Protein AF-A0A232LM21-F1 (afdb_monomer)

Structure (mmCIF, N/CA/C/O backbone):
data_AF-A0A232LM21-F1
#
_entry.id   AF-A0A232LM21-F1
#
loop_
_atom_site.group_PDB
_atom_site.id
_atom_site.type_symbol
_atom_site.label_atom_id
_atom_site.label_alt_id
_atom_site.label_comp_id
_atom_site.label_asym_id
_atom_site.label_entity_id
_atom_site.label_seq_id
_atom_site.pdbx_PDB_ins_code
_atom_site.Cartn_x
_atom_site.Cartn_y
_atom_site.Cartn_z
_atom_site.occupancy
_atom_site.B_iso_or_equiv
_atom_site.auth_seq_id
_atom_site.auth_comp_id
_atom_site.auth_asym_id
_atom_site.auth_atom_id
_atom_site.pdbx_PDB_model_num
ATOM 1 N N . MET A 1 1 ? -25.404 -9.068 40.849 1.00 64.19 1 MET A N 1
ATOM 2 C CA . MET A 1 1 ? -24.796 -8.156 39.849 1.00 64.19 1 MET A CA 1
ATOM 3 C C . MET A 1 1 ? -25.819 -7.110 39.432 1.00 64.19 1 MET A C 1
ATOM 5 O O . MET A 1 1 ? -26.893 -7.493 38.975 1.00 64.19 1 MET A O 1
ATOM 9 N N . SER A 1 2 ? -25.500 -5.824 39.612 1.00 87.88 2 SER A N 1
ATOM 10 C CA . SER A 1 2 ? -26.340 -4.694 39.181 1.00 87.88 2 SER A CA 1
ATOM 11 C C . SER A 1 2 ? -26.576 -4.716 37.663 1.00 87.88 2 SER A C 1
ATOM 13 O O . SER A 1 2 ? -25.713 -5.165 36.905 1.00 87.88 2 SER A O 1
ATOM 15 N N . ARG A 1 3 ? -27.742 -4.225 37.209 1.00 90.44 3 ARG A N 1
ATOM 16 C CA . ARG A 1 3 ? -28.087 -4.102 35.776 1.00 90.44 3 ARG A CA 1
ATOM 17 C C . ARG A 1 3 ? -27.060 -3.244 35.032 1.00 90.44 3 ARG A C 1
ATOM 19 O O . ARG A 1 3 ? -26.681 -3.606 33.925 1.00 90.44 3 ARG A O 1
ATOM 26 N N . ALA A 1 4 ? -26.556 -2.190 35.675 1.00 91.69 4 ALA A N 1
ATOM 27 C CA . ALA A 1 4 ? -25.526 -1.319 35.1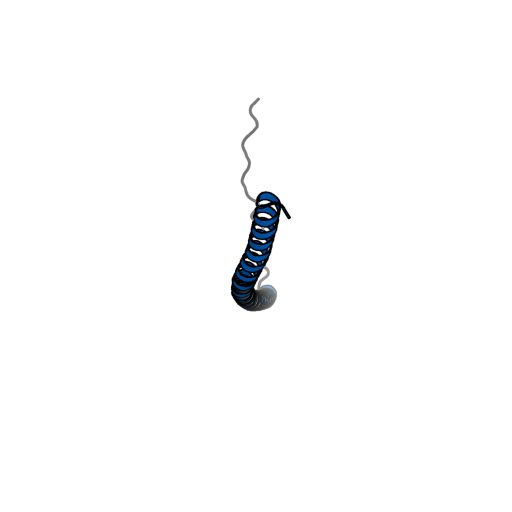13 1.00 91.69 4 ALA A CA 1
ATOM 28 C C . ALA A 1 4 ? -24.238 -2.093 34.791 1.00 91.69 4 ALA A C 1
ATOM 30 O O . ALA A 1 4 ? -23.746 -2.035 33.670 1.00 91.69 4 ALA A O 1
ATOM 31 N N . SER A 1 5 ? -23.751 -2.912 35.729 1.00 93.19 5 SER A N 1
ATOM 32 C CA . SER A 1 5 ? -22.527 -3.700 35.537 1.00 93.19 5 SER A CA 1
ATOM 33 C C . SER A 1 5 ? -22.651 -4.721 34.400 1.00 93.19 5 SER A C 1
ATOM 35 O O . SER A 1 5 ? -21.693 -4.938 33.666 1.00 93.19 5 SER A O 1
ATOM 37 N N . LYS A 1 6 ? -23.833 -5.328 34.217 1.00 93.50 6 LYS A N 1
ATOM 38 C CA . LYS A 1 6 ? -24.083 -6.257 33.100 1.00 93.50 6 LYS A CA 1
ATOM 39 C C . LYS A 1 6 ? -24.063 -5.542 31.751 1.00 93.50 6 LYS A C 1
ATOM 41 O O . LYS A 1 6 ? -23.475 -6.062 30.809 1.00 93.50 6 LYS A O 1
ATOM 46 N N . VAL A 1 7 ? -24.667 -4.353 31.678 1.00 96.81 7 VAL A N 1
ATOM 47 C CA . VAL A 1 7 ? -24.665 -3.524 30.464 1.00 96.81 7 VAL A CA 1
ATOM 48 C C . VAL A 1 7 ? -23.237 -3.148 30.089 1.00 96.81 7 VAL A C 1
ATOM 50 O O . VAL A 1 7 ? -22.830 -3.417 28.963 1.00 96.81 7 VAL A O 1
ATOM 53 N N . THR A 1 8 ? -22.451 -2.625 31.033 1.00 95.81 8 THR A N 1
ATOM 54 C CA . THR A 1 8 ? -21.047 -2.269 30.785 1.00 95.81 8 THR A CA 1
ATOM 55 C C . THR A 1 8 ? -20.240 -3.469 30.302 1.00 95.81 8 THR A C 1
ATOM 57 O O . THR A 1 8 ? -19.548 -3.364 29.296 1.00 95.81 8 THR A O 1
ATOM 60 N N . LEU A 1 9 ? -20.375 -4.627 30.957 1.00 95.94 9 LEU A N 1
ATOM 61 C CA . LEU A 1 9 ? -19.653 -5.836 30.559 1.00 95.94 9 LEU A CA 1
ATOM 62 C C . LEU A 1 9 ? -20.016 -6.275 29.132 1.00 95.94 9 LEU A C 1
ATOM 64 O O . LEU A 1 9 ? -19.127 -6.566 28.336 1.00 95.94 9 LEU A O 1
ATOM 68 N N . SER A 1 10 ? -21.310 -6.283 28.794 1.00 97.56 10 SER A N 1
ATOM 69 C CA . SER A 1 10 ? -21.765 -6.640 27.446 1.00 97.56 10 SER A CA 1
ATOM 70 C C . SER A 1 10 ? -21.314 -5.634 26.388 1.00 97.56 10 SER A C 1
ATOM 72 O O . SER A 1 10 ? -20.884 -6.036 25.313 1.00 97.56 10 SER A O 1
ATOM 74 N N . ALA A 1 11 ? -21.343 -4.337 26.703 1.00 97.88 11 ALA A N 1
ATOM 75 C CA . ALA A 1 11 ? -20.918 -3.287 25.789 1.00 97.88 11 ALA A CA 1
ATOM 76 C C . ALA A 1 11 ? -19.424 -3.405 25.475 1.00 97.88 11 ALA A C 1
ATOM 78 O O . ALA A 1 11 ? -19.046 -3.421 24.307 1.00 97.88 11 ALA A O 1
ATOM 79 N N . THR A 1 12 ? -18.581 -3.564 26.498 1.00 97.81 12 THR A N 1
ATOM 80 C CA . THR A 1 12 ? -17.138 -3.726 26.297 1.00 97.81 12 THR A CA 1
ATOM 81 C C . THR A 1 12 ? -16.829 -4.993 25.507 1.00 97.81 12 THR A C 1
ATOM 83 O O . THR A 1 12 ? -16.040 -4.935 24.570 1.00 97.81 12 THR A O 1
ATOM 86 N N . ALA A 1 13 ? -17.495 -6.113 25.812 1.00 98.25 13 ALA A N 1
ATOM 87 C CA . ALA A 1 13 ? -17.319 -7.352 25.056 1.00 98.25 13 ALA A CA 1
ATOM 88 C C . ALA A 1 13 ? -17.670 -7.171 23.568 1.00 98.25 13 ALA A C 1
ATOM 90 O O . ALA A 1 13 ? -16.884 -7.553 22.703 1.00 98.25 13 ALA A O 1
ATOM 91 N N . LEU A 1 14 ? -18.803 -6.528 23.266 1.00 98.56 14 LEU A N 1
ATOM 92 C CA . LEU A 1 14 ? -19.224 -6.248 21.891 1.00 98.56 14 LEU A CA 1
ATOM 93 C C . LEU A 1 14 ? -18.237 -5.341 21.155 1.00 98.56 14 LEU A C 1
ATOM 95 O O . LEU A 1 14 ? -17.902 -5.614 20.004 1.00 98.56 14 LEU A O 1
ATOM 99 N N . VAL A 1 15 ? -17.745 -4.290 21.814 1.00 98.50 15 VAL A N 1
ATOM 100 C CA . VAL A 1 15 ? -16.748 -3.384 21.228 1.00 98.50 15 VAL A CA 1
ATOM 101 C C . VAL A 1 15 ? -15.461 -4.140 20.910 1.00 98.50 15 VAL A C 1
ATOM 103 O O . VAL A 1 15 ? -14.950 -4.029 19.798 1.00 98.50 15 VAL A O 1
ATOM 106 N N . THR A 1 16 ? -14.957 -4.951 21.841 1.00 98.50 16 THR A N 1
ATOM 107 C CA . THR A 1 16 ? -13.744 -5.747 21.622 1.00 98.50 16 THR A CA 1
ATOM 108 C C . THR A 1 16 ? -13.911 -6.716 20.454 1.00 98.50 16 THR A C 1
ATOM 110 O O . THR A 1 16 ? -13.063 -6.743 19.562 1.00 98.50 16 THR A O 1
ATOM 113 N N . THR A 1 17 ? -15.012 -7.471 20.407 1.00 98.56 17 THR A N 1
ATOM 114 C CA . THR A 1 17 ? -15.292 -8.377 19.284 1.00 98.56 17 THR A CA 1
ATOM 115 C C . THR A 1 17 ? -15.419 -7.613 17.965 1.00 98.56 17 THR A C 1
ATOM 117 O O . THR A 1 17 ? -14.886 -8.058 16.950 1.00 98.56 17 THR A O 1
ATOM 120 N N . GLY A 1 18 ? -16.057 -6.440 17.981 1.00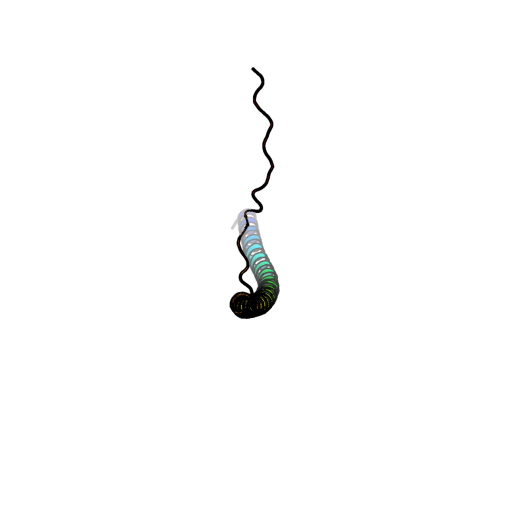 98.50 18 GLY A N 1
ATOM 121 C CA . GLY A 1 18 ? -16.183 -5.571 16.813 1.00 98.50 18 GLY A CA 1
ATOM 122 C C . GLY A 1 18 ? -14.832 -5.116 16.264 1.00 98.50 18 GLY A C 1
ATOM 123 O O . GLY A 1 18 ? -14.601 -5.210 15.062 1.00 98.50 18 GLY A O 1
ATOM 124 N N . ILE A 1 1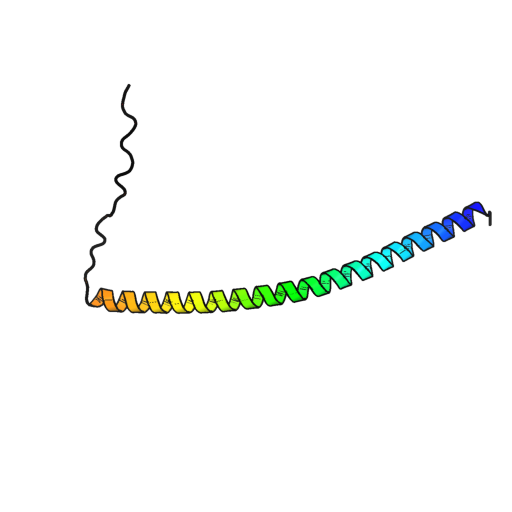9 ? -13.907 -4.695 17.131 1.00 98.50 19 ILE A N 1
ATOM 125 C CA . ILE A 1 19 ? -12.555 -4.295 16.715 1.00 98.50 19 ILE A CA 1
ATOM 126 C C . ILE A 1 19 ? -11.813 -5.472 16.075 1.00 98.50 19 ILE A C 1
ATOM 128 O O . ILE A 1 19 ? -11.236 -5.313 15.002 1.00 98.50 19 ILE A O 1
ATOM 132 N N . ILE A 1 20 ? -11.854 -6.656 16.695 1.00 98.25 20 ILE A N 1
ATOM 133 C CA . ILE A 1 20 ? -11.188 -7.853 16.156 1.00 98.25 20 ILE A CA 1
ATOM 134 C C . ILE A 1 20 ? -11.725 -8.179 14.758 1.00 98.25 20 ILE A C 1
ATOM 136 O O . ILE A 1 20 ? -10.936 -8.444 13.850 1.00 98.25 20 ILE A O 1
ATOM 140 N N . TYR A 1 21 ? -13.047 -8.126 14.580 1.00 98.38 21 TYR A N 1
ATOM 141 C CA . TYR A 1 21 ? -13.688 -8.356 13.288 1.00 98.38 21 TYR A CA 1
ATOM 142 C C . TYR A 1 21 ? -13.238 -7.338 12.231 1.00 98.38 21 TYR A C 1
ATOM 144 O O . TYR A 1 21 ? -12.838 -7.726 11.134 1.00 98.38 21 TYR A O 1
ATOM 152 N N . LEU A 1 22 ? -13.244 -6.044 12.569 1.00 98.25 22 LEU A N 1
ATOM 153 C CA . LEU A 1 22 ? -12.825 -4.979 11.654 1.00 98.25 22 LEU A CA 1
ATOM 154 C C . LEU A 1 22 ? -11.356 -5.113 11.238 1.00 98.25 22 LEU A C 1
ATOM 156 O O . LEU A 1 22 ? -11.043 -4.918 10.067 1.00 98.25 22 LEU A O 1
ATOM 160 N N . VAL A 1 23 ? -10.466 -5.485 12.164 1.00 97.69 23 VAL A N 1
ATOM 161 C CA . VAL A 1 23 ? -9.049 -5.724 11.853 1.00 97.69 23 VAL A CA 1
ATOM 162 C C . VAL A 1 23 ? -8.887 -6.905 10.900 1.00 97.69 23 VAL A C 1
ATOM 164 O O . VAL A 1 23 ? -8.153 -6.778 9.928 1.00 97.69 23 VAL A O 1
ATOM 167 N N . HIS A 1 24 ? -9.589 -8.021 11.118 1.00 96.81 24 HIS A N 1
ATOM 168 C CA . HIS A 1 24 ? -9.514 -9.165 10.199 1.00 96.81 24 HIS A CA 1
ATOM 169 C C . HIS A 1 24 ? -10.008 -8.799 8.797 1.00 96.81 24 HIS A C 1
ATOM 171 O O . HIS A 1 24 ? -9.395 -9.179 7.803 1.00 96.81 24 HIS A O 1
ATOM 177 N N . TRP A 1 25 ? -11.088 -8.020 8.713 1.00 96.19 25 TRP A N 1
ATOM 178 C CA . TRP A 1 25 ? -11.590 -7.527 7.436 1.00 96.19 25 TRP A CA 1
ATOM 179 C C . TRP A 1 25 ? -10.579 -6.606 6.731 1.00 96.19 25 TRP A C 1
ATOM 181 O O . TRP A 1 25 ? -10.324 -6.774 5.539 1.0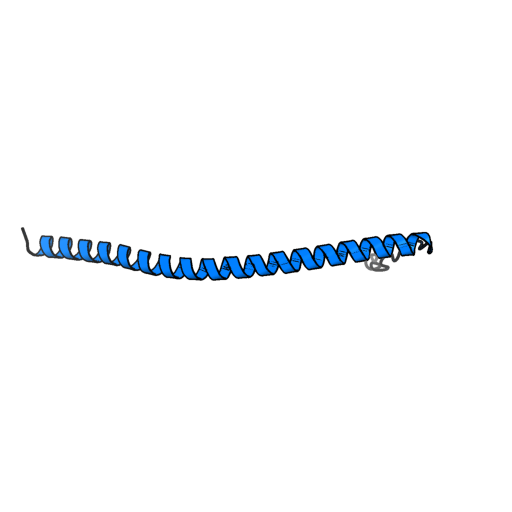0 96.19 25 TRP A O 1
ATOM 191 N N . ALA A 1 26 ? -9.958 -5.677 7.465 1.00 95.38 26 ALA A N 1
ATOM 192 C CA . ALA A 1 26 ? -8.936 -4.782 6.925 1.00 95.38 26 ALA A CA 1
ATOM 193 C C . ALA A 1 26 ? -7.666 -5.534 6.483 1.00 95.38 26 ALA A C 1
ATOM 195 O O . ALA A 1 26 ? -7.146 -5.267 5.402 1.00 95.38 26 ALA A O 1
ATOM 196 N N . GLN A 1 27 ? -7.209 -6.520 7.263 1.00 94.50 27 GLN A N 1
ATOM 197 C CA . GLN A 1 27 ? -6.055 -7.360 6.926 1.00 94.50 27 GLN A CA 1
ATOM 198 C C . GLN A 1 27 ? -6.262 -8.130 5.617 1.00 94.50 27 GLN A C 1
ATOM 200 O O . GLN A 1 27 ? -5.343 -8.214 4.803 1.00 94.50 27 GLN A O 1
ATOM 205 N N . GLU A 1 28 ? -7.462 -8.667 5.381 1.00 91.44 28 GLU A N 1
ATOM 206 C CA . GLU A 1 28 ? -7.765 -9.378 4.134 1.00 91.44 28 GLU A CA 1
ATOM 207 C C . GLU A 1 28 ? -7.762 -8.422 2.930 1.00 91.44 28 GLU A C 1
ATOM 209 O O . GLU A 1 28 ? -7.190 -8.733 1.882 1.00 91.44 28 GLU A O 1
ATOM 214 N N . ALA A 1 29 ? -8.323 -7.218 3.090 1.00 89.25 29 ALA A N 1
ATOM 215 C CA . ALA A 1 29 ? -8.296 -6.188 2.052 1.00 89.25 29 ALA A CA 1
ATOM 216 C C . ALA A 1 29 ? -6.858 -5.751 1.704 1.00 89.25 29 ALA A C 1
ATOM 218 O O . ALA A 1 29 ? -6.506 -5.627 0.528 1.00 89.25 29 ALA A O 1
ATOM 219 N N . GLU A 1 30 ? -6.006 -5.571 2.715 1.00 86.62 30 GLU A N 1
ATOM 220 C CA . GLU A 1 30 ? -4.586 -5.251 2.534 1.00 86.62 30 GLU A CA 1
ATOM 221 C C . GLU A 1 30 ? -3.815 -6.391 1.859 1.00 86.62 30 GLU A C 1
ATOM 223 O O . GLU A 1 30 ? -2.973 -6.145 0.992 1.00 86.62 30 GLU A O 1
ATOM 228 N N . ARG A 1 31 ? -4.126 -7.649 2.191 1.00 86.69 31 ARG A N 1
ATOM 229 C CA . ARG A 1 31 ? -3.497 -8.821 1.571 1.00 86.69 31 ARG A CA 1
ATOM 230 C C . ARG A 1 31 ? -3.741 -8.870 0.064 1.00 86.69 31 ARG A C 1
ATOM 232 O O . ARG A 1 31 ? -2.805 -9.114 -0.698 1.00 86.69 31 ARG A O 1
ATOM 239 N N . VAL A 1 32 ? -4.968 -8.593 -0.377 1.00 82.31 32 VAL A N 1
ATOM 240 C CA . VAL A 1 32 ? -5.304 -8.516 -1.809 1.00 82.31 32 VAL A CA 1
ATOM 241 C C . VAL A 1 32 ? -4.539 -7.376 -2.488 1.00 82.31 32 VAL A C 1
ATOM 243 O O . VAL A 1 32 ? -3.990 -7.557 -3.577 1.00 82.31 32 VAL A O 1
ATOM 246 N N . ALA A 1 33 ? -4.430 -6.218 -1.831 1.00 82.81 33 ALA A N 1
ATOM 247 C CA . ALA A 1 33 ? -3.660 -5.092 -2.351 1.00 82.81 33 ALA A CA 1
ATOM 248 C C . ALA A 1 33 ? -2.158 -5.413 -2.482 1.00 82.81 33 ALA A C 1
ATOM 250 O O . ALA A 1 33 ? -1.531 -5.007 -3.464 1.00 82.81 33 ALA A O 1
ATOM 251 N N . MET A 1 34 ? -1.586 -6.186 -1.551 1.00 81.19 34 MET A N 1
ATOM 252 C CA . MET A 1 34 ? -0.187 -6.621 -1.627 1.00 81.19 34 MET A CA 1
ATOM 253 C C . MET A 1 34 ? 0.091 -7.513 -2.839 1.00 81.19 34 MET A C 1
ATOM 255 O O . MET A 1 34 ? 1.112 -7.318 -3.495 1.00 81.19 34 MET A O 1
ATOM 259 N N . HIS A 1 35 ? -0.811 -8.432 -3.200 1.00 83.31 35 HIS A N 1
ATOM 260 C CA . HIS A 1 35 ? -0.648 -9.243 -4.415 1.00 83.31 35 HIS A CA 1
ATOM 261 C C . HIS A 1 35 ? -0.562 -8.373 -5.675 1.00 83.31 35 HIS A C 1
ATOM 263 O O . HIS A 1 35 ? 0.346 -8.540 -6.489 1.00 83.31 35 HIS A O 1
ATOM 269 N N . ALA A 1 36 ? -1.432 -7.366 -5.774 1.00 80.31 36 ALA A N 1
ATOM 270 C CA . ALA A 1 36 ? -1.417 -6.414 -6.878 1.00 80.31 36 ALA A CA 1
ATOM 271 C C . ALA A 1 36 ? -0.182 -5.484 -6.862 1.00 80.31 36 ALA A C 1
ATOM 273 O O . ALA A 1 36 ? 0.184 -4.912 -7.891 1.00 80.31 36 ALA A O 1
ATOM 274 N N . GLY A 1 37 ? 0.444 -5.278 -5.700 1.00 81.12 37 GLY A N 1
ATOM 275 C CA . GLY A 1 37 ? 1.724 -4.578 -5.575 1.00 81.12 37 GLY A CA 1
ATOM 276 C C . GLY A 1 37 ? 2.892 -5.413 -6.106 1.00 81.12 37 GLY A C 1
ATOM 277 O O . GLY A 1 37 ? 3.684 -4.919 -6.906 1.00 81.12 37 GLY A O 1
ATOM 278 N N . VAL A 1 38 ? 2.951 -6.693 -5.725 1.00 82.44 38 VAL A N 1
ATOM 279 C CA . VAL A 1 38 ? 4.009 -7.627 -6.146 1.00 82.44 38 VAL A CA 1
ATOM 280 C C . VAL A 1 38 ? 4.008 -7.831 -7.660 1.00 82.44 38 VAL A C 1
ATOM 282 O O . VAL A 1 38 ? 5.069 -7.776 -8.278 1.00 82.44 38 VAL A O 1
ATOM 285 N N . GLU A 1 39 ? 2.841 -8.004 -8.283 1.00 80.25 39 GLU A N 1
ATOM 286 C CA . GLU A 1 39 ? 2.741 -8.138 -9.745 1.00 80.25 39 GLU A CA 1
ATOM 287 C C . GLU A 1 39 ? 3.299 -6.911 -10.477 1.00 80.25 39 GLU A C 1
ATOM 289 O O . GLU A 1 39 ? 4.118 -7.043 -11.389 1.00 80.25 39 GLU A O 1
ATOM 294 N N . ARG A 1 40 ? 2.944 -5.704 -10.019 1.00 81.06 40 ARG A N 1
ATOM 295 C CA . ARG A 1 40 ? 3.466 -4.452 -10.590 1.00 81.06 40 ARG A CA 1
ATOM 296 C C . ARG A 1 40 ? 4.977 -4.319 -10.425 1.00 81.06 40 ARG A C 1
ATOM 298 O O . ARG A 1 40 ? 5.645 -3.772 -11.302 1.00 81.06 40 ARG A O 1
ATOM 305 N N . ASP A 1 41 ? 5.534 -4.791 -9.315 1.00 83.69 41 ASP A N 1
ATOM 306 C CA . ASP A 1 41 ? 6.980 -4.751 -9.100 1.00 83.69 41 ASP A CA 1
ATOM 307 C C . ASP A 1 41 ? 7.724 -5.781 -9.960 1.00 83.69 41 ASP A C 1
ATOM 309 O O . ASP A 1 41 ? 8.811 -5.479 -10.463 1.00 83.69 41 ASP A O 1
ATOM 313 N N . MET A 1 42 ? 7.120 -6.942 -10.229 1.00 84.56 42 MET A N 1
ATOM 314 C CA . MET A 1 42 ? 7.650 -7.921 -11.185 1.00 84.56 42 MET A CA 1
ATOM 315 C C . MET A 1 42 ? 7.691 -7.358 -12.611 1.00 84.56 42 MET A C 1
ATOM 317 O O . MET A 1 42 ? 8.709 -7.489 -13.294 1.00 84.56 42 MET A O 1
ATOM 321 N N . GLU A 1 43 ? 6.638 -6.670 -13.059 1.00 85.06 43 GLU A N 1
ATOM 322 C CA . GLU A 1 43 ? 6.618 -6.007 -14.372 1.00 85.06 43 GLU A CA 1
ATOM 323 C C . GLU A 1 43 ? 7.715 -4.942 -14.497 1.00 85.06 43 GLU A C 1
ATOM 325 O O . GLU A 1 43 ? 8.463 -4.919 -15.478 1.00 85.06 43 GLU A O 1
ATOM 330 N N . LYS A 1 44 ? 7.885 -4.097 -13.472 1.00 87.44 44 LYS A N 1
ATOM 331 C CA . LYS A 1 44 ? 8.957 -3.089 -13.449 1.00 87.44 44 LYS A CA 1
ATOM 332 C C . LYS A 1 44 ? 10.346 -3.716 -13.515 1.00 87.44 44 LYS A C 1
ATOM 334 O O . LYS A 1 44 ? 11.227 -3.161 -14.173 1.00 87.44 44 LYS A O 1
ATOM 339 N N . GLN A 1 45 ? 10.563 -4.850 -12.844 1.00 86.25 45 GLN A N 1
ATOM 340 C CA . GLN A 1 45 ? 11.843 -5.556 -12.911 1.00 86.25 45 GLN A CA 1
ATOM 341 C C . GLN A 1 45 ? 12.137 -6.071 -14.321 1.00 86.25 45 GLN A C 1
ATOM 343 O O . GLN A 1 45 ? 13.265 -5.903 -14.784 1.00 86.25 45 GLN A O 1
ATOM 348 N N . ARG A 1 46 ? 11.141 -6.620 -15.031 1.00 87.06 46 ARG A N 1
ATOM 349 C CA . ARG A 1 46 ? 11.311 -7.061 -16.428 1.00 87.06 46 ARG A CA 1
ATOM 350 C C . ARG A 1 46 ? 11.694 -5.900 -17.342 1.00 87.06 46 ARG A C 1
ATOM 352 O O . ARG A 1 46 ? 12.717 -5.972 -18.013 1.00 87.06 46 ARG A O 1
ATOM 359 N N . ILE A 1 47 ? 10.958 -4.791 -17.271 1.00 89.94 47 ILE A N 1
ATOM 360 C CA . ILE A 1 47 ? 11.245 -3.586 -18.068 1.00 89.94 47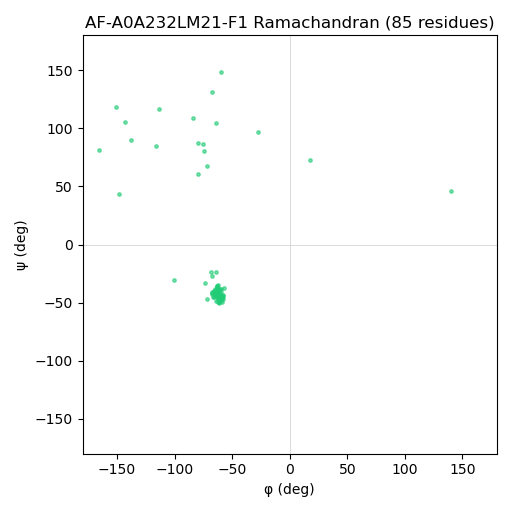 ILE A CA 1
ATOM 361 C C . ILE A 1 47 ? 12.651 -3.046 -17.762 1.00 89.94 47 ILE A C 1
ATOM 363 O O . ILE A 1 47 ? 13.359 -2.580 -18.653 1.00 89.94 47 ILE A O 1
ATOM 367 N N . LYS A 1 48 ? 13.088 -3.100 -16.498 1.00 90.69 48 LYS A N 1
ATOM 368 C CA . LYS A 1 48 ? 14.439 -2.672 -16.116 1.00 90.69 48 LYS A CA 1
ATOM 369 C C . LYS A 1 48 ? 15.518 -3.568 -16.728 1.00 90.69 48 LYS A C 1
ATOM 371 O O . LYS A 1 48 ? 16.538 -3.044 -17.163 1.00 90.69 48 LYS A O 1
ATOM 376 N N . GLN A 1 49 ? 15.301 -4.883 -16.770 1.00 89.81 49 GLN A N 1
ATOM 377 C CA . GLN A 1 49 ? 16.231 -5.824 -17.403 1.00 89.81 49 GLN A CA 1
ATOM 378 C C . GLN A 1 49 ? 16.318 -5.596 -18.914 1.00 89.81 49 GLN A C 1
ATOM 380 O O . GLN A 1 49 ? 17.423 -5.532 -19.445 1.00 89.81 49 GLN A O 1
ATOM 385 N N . GLU A 1 50 ? 15.180 -5.394 -19.582 1.00 90.00 50 GLU A N 1
ATOM 386 C CA . GLU A 1 50 ? 15.132 -5.073 -21.015 1.00 90.00 50 GLU A CA 1
ATOM 387 C C . GLU A 1 50 ? 15.911 -3.787 -21.321 1.00 90.00 50 GLU A C 1
ATOM 389 O O . GLU A 1 50 ? 16.825 -3.791 -22.141 1.00 90.00 50 GLU A O 1
ATOM 394 N N . ARG A 1 51 ? 15.660 -2.708 -20.567 1.00 91.38 51 ARG A N 1
ATOM 395 C CA . ARG A 1 51 ? 16.387 -1.437 -20.730 1.00 91.38 51 ARG A CA 1
ATOM 396 C C . ARG A 1 51 ? 17.885 -1.558 -20.460 1.00 91.38 51 ARG A C 1
ATOM 398 O O . ARG A 1 51 ? 18.677 -0.867 -21.095 1.00 91.38 51 ARG A O 1
ATOM 405 N N . GLN A 1 52 ? 18.280 -2.400 -19.505 1.00 90.88 52 GLN A N 1
ATOM 406 C CA . GLN A 1 52 ? 19.690 -2.639 -19.210 1.00 90.88 52 GLN A CA 1
ATOM 407 C C . GLN A 1 52 ? 20.376 -3.370 -20.372 1.00 90.88 52 GLN A C 1
ATOM 409 O O . GLN A 1 52 ? 21.480 -2.991 -20.759 1.00 90.88 52 GLN A O 1
ATOM 414 N N . ALA A 1 53 ? 19.710 -4.370 -20.955 1.00 91.50 53 ALA A N 1
ATOM 415 C CA . ALA A 1 53 ? 20.209 -5.091 -22.121 1.00 91.50 53 ALA A CA 1
ATOM 416 C C . ALA A 1 53 ? 20.336 -4.169 -23.347 1.00 91.50 53 ALA A C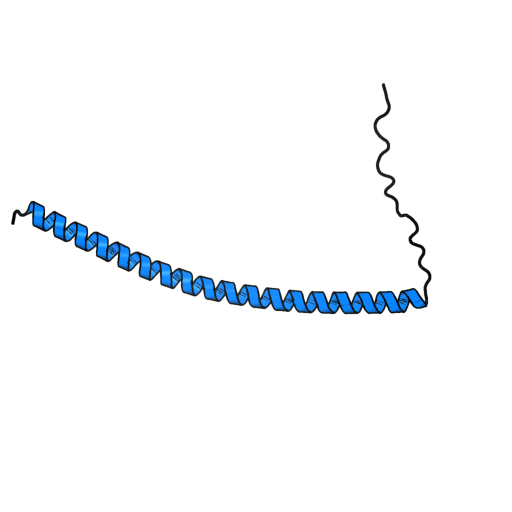 1
ATOM 418 O O . ALA A 1 53 ? 21.372 -4.176 -24.015 1.00 91.50 53 ALA A O 1
ATOM 419 N N . ASP A 1 54 ? 19.338 -3.315 -23.587 1.00 91.44 54 ASP A N 1
ATOM 420 C CA . ASP A 1 54 ? 19.372 -2.322 -24.666 1.00 91.44 54 ASP A CA 1
ATOM 421 C C . ASP A 1 54 ? 20.527 -1.332 -24.495 1.00 91.44 54 ASP A C 1
ATOM 423 O O . ASP A 1 54 ? 21.223 -0.996 -25.457 1.00 91.44 54 ASP A O 1
ATOM 427 N N . PHE A 1 55 ? 20.762 -0.874 -23.264 1.00 93.56 55 PHE A N 1
ATOM 428 C CA . PHE A 1 55 ? 21.870 0.023 -22.955 1.00 93.56 55 PHE A CA 1
ATOM 429 C C . PHE A 1 55 ? 23.232 -0.642 -23.195 1.00 93.56 55 PHE A C 1
ATOM 431 O O . PHE A 1 55 ? 24.128 -0.036 -23.786 1.00 93.56 55 PHE A O 1
ATOM 438 N N . GLU A 1 56 ? 23.404 -1.897 -22.775 1.00 92.94 56 GLU A N 1
ATOM 439 C CA . GLU A 1 56 ? 24.646 -2.640 -23.007 1.00 92.94 56 GLU A CA 1
ATOM 440 C C . GLU A 1 56 ? 24.918 -2.879 -24.493 1.00 92.94 56 GLU A C 1
ATOM 442 O O . GLU A 1 56 ? 26.065 -2.755 -24.933 1.00 92.94 56 GLU A O 1
ATOM 447 N N . LEU A 1 57 ? 23.879 -3.178 -25.274 1.00 92.38 57 LEU A N 1
ATOM 448 C CA . LEU A 1 57 ? 23.989 -3.331 -26.719 1.00 92.38 57 LEU A CA 1
ATOM 449 C C . LEU A 1 57 ? 24.432 -2.022 -27.380 1.00 92.38 57 LEU A C 1
ATOM 451 O O . LEU A 1 57 ? 25.399 -2.019 -28.142 1.00 92.38 57 LEU A O 1
ATOM 455 N N . GLN A 1 58 ? 23.777 -0.906 -27.046 1.00 89.88 58 GLN A N 1
ATOM 456 C CA . GLN A 1 58 ? 24.146 0.416 -27.559 1.00 89.88 58 GLN A CA 1
ATOM 457 C C . GLN A 1 58 ? 25.593 0.773 -27.214 1.00 89.88 58 GLN A C 1
ATOM 459 O O . GLN A 1 58 ? 26.339 1.220 -28.081 1.00 89.88 58 GLN A O 1
ATOM 464 N N . LYS A 1 59 ? 26.025 0.496 -25.979 1.00 92.00 59 LYS A N 1
ATOM 465 C CA . LYS A 1 59 ? 27.403 0.737 -25.541 1.00 92.00 59 LYS A CA 1
ATOM 466 C C . LYS A 1 59 ? 28.421 -0.087 -26.336 1.00 92.00 59 LYS A C 1
ATOM 468 O O . LYS A 1 59 ? 29.483 0.428 -26.679 1.00 92.00 59 LYS A O 1
ATOM 473 N N . ARG A 1 60 ? 28.125 -1.357 -26.639 1.00 91.31 60 ARG A N 1
ATOM 474 C CA . ARG A 1 60 ? 29.003 -2.193 -27.481 1.00 91.31 60 ARG A CA 1
ATOM 475 C C . ARG A 1 60 ? 29.075 -1.667 -28.910 1.00 91.31 60 ARG A C 1
ATOM 477 O O . ARG A 1 60 ? 30.174 -1.537 -29.440 1.00 91.31 60 ARG A O 1
ATOM 484 N N . LEU A 1 61 ? 27.931 -1.319 -29.496 1.00 89.19 61 LEU A N 1
ATOM 485 C CA . LEU A 1 61 ? 27.870 -0.734 -30.836 1.00 89.19 61 LEU A CA 1
ATOM 486 C C . LEU A 1 61 ? 28.676 0.569 -30.900 1.00 89.19 61 LEU A C 1
ATOM 488 O O . LEU A 1 61 ? 29.491 0.740 -31.801 1.00 89.19 61 LEU A O 1
ATOM 492 N N . GLU A 1 62 ? 28.529 1.454 -29.913 1.00 87.31 62 GLU A N 1
ATOM 493 C CA . GLU A 1 62 ? 29.308 2.693 -29.826 1.00 87.31 62 GLU A CA 1
ATOM 494 C C . GLU A 1 62 ? 30.820 2.417 -29.788 1.00 87.31 62 GLU A C 1
ATOM 496 O O . GLU A 1 62 ? 31.590 3.059 -30.503 1.00 87.31 62 GLU A O 1
ATOM 501 N N . GLN A 1 63 ? 31.260 1.434 -28.996 1.00 86.75 63 GLN A N 1
ATOM 502 C CA . GLN A 1 63 ? 32.668 1.035 -28.942 1.00 86.75 63 GLN A CA 1
ATOM 503 C C . GLN A 1 63 ? 33.179 0.505 -30.284 1.00 86.75 63 GLN A C 1
ATOM 505 O O . GLN A 1 63 ? 34.326 0.768 -30.641 1.00 86.75 63 GLN A O 1
ATOM 510 N N . GLU A 1 64 ? 32.362 -0.243 -31.025 1.00 84.38 64 GLU A N 1
ATOM 511 C CA . GLU A 1 64 ? 32.718 -0.720 -32.363 1.00 84.38 64 GLU A CA 1
ATOM 512 C C . GLU A 1 64 ? 32.831 0.431 -33.366 1.00 84.38 64 GLU A C 1
ATOM 514 O O . GLU A 1 64 ? 33.840 0.522 -34.066 1.00 84.38 64 GLU A O 1
ATOM 519 N N . TYR A 1 65 ? 31.878 1.366 -33.374 1.00 82.19 65 TYR A N 1
ATOM 520 C CA . TYR A 1 65 ? 31.933 2.542 -34.247 1.00 82.19 65 TYR A CA 1
ATOM 521 C C . TYR A 1 65 ? 33.117 3.466 -33.921 1.00 82.19 65 TYR A C 1
ATOM 523 O O . TYR A 1 65 ? 33.794 3.936 -34.839 1.00 82.19 65 TYR A O 1
ATOM 531 N N . ARG A 1 66 ? 33.453 3.666 -32.637 1.00 80.44 66 ARG A N 1
ATOM 532 C CA . ARG A 1 66 ? 34.612 4.477 -32.206 1.00 80.44 66 ARG A CA 1
ATOM 533 C C . ARG A 1 66 ? 35.969 3.909 -32.640 1.00 80.44 66 ARG A C 1
ATOM 535 O O . ARG A 1 66 ? 36.927 4.667 -32.748 1.00 80.44 66 ARG A O 1
ATOM 542 N N . LYS A 1 67 ? 36.087 2.602 -32.913 1.00 79.81 67 LYS A N 1
ATOM 543 C CA . LYS A 1 67 ? 37.336 2.020 -33.457 1.00 79.81 67 LYS A CA 1
ATOM 544 C C . LYS A 1 67 ? 37.629 2.502 -34.877 1.00 79.81 67 LYS A C 1
ATOM 546 O O . LYS A 1 67 ? 38.784 2.520 -35.287 1.00 79.81 67 LYS A O 1
ATOM 551 N N . ILE A 1 68 ? 36.583 2.855 -35.620 1.00 73.38 68 ILE A N 1
ATOM 552 C CA . ILE A 1 68 ? 36.660 3.275 -37.022 1.00 73.38 68 ILE A CA 1
ATOM 553 C C . ILE A 1 68 ? 36.582 4.809 -37.121 1.00 73.38 68 ILE A C 1
ATOM 555 O O . ILE A 1 68 ? 37.190 5.397 -38.013 1.00 73.38 68 ILE A O 1
ATOM 559 N N . GLN A 1 69 ? 35.880 5.471 -36.191 1.00 61.34 69 GLN A N 1
ATOM 560 C CA . GLN A 1 69 ? 35.729 6.928 -36.137 1.00 61.34 69 GLN A CA 1
ATOM 561 C C . GLN A 1 69 ? 36.409 7.551 -34.907 1.00 61.34 69 GLN A C 1
ATOM 563 O O . GLN A 1 69 ? 35.984 7.346 -33.771 1.00 61.34 69 GLN A O 1
ATOM 568 N N . HIS A 1 70 ? 37.415 8.399 -35.140 1.00 56.84 70 HIS A N 1
ATOM 569 C CA . HIS A 1 70 ? 38.024 9.249 -34.114 1.00 56.84 70 HIS A CA 1
ATOM 570 C C . HIS A 1 70 ? 37.137 10.485 -33.881 1.00 56.84 70 HIS A C 1
ATOM 572 O O . HIS A 1 70 ? 37.299 11.510 -34.541 1.00 56.84 70 HIS A O 1
ATOM 578 N N . VAL A 1 71 ? 36.151 10.382 -32.986 1.00 62.00 71 VAL A N 1
ATOM 579 C CA . VAL A 1 71 ? 35.331 11.535 -32.578 1.00 62.00 71 VAL A CA 1
ATOM 580 C C . VAL A 1 71 ? 36.081 12.287 -31.480 1.00 62.00 71 VAL A C 1
ATOM 582 O O . VAL A 1 71 ? 36.217 11.781 -30.367 1.00 62.00 71 VAL A O 1
ATOM 585 N N . SER A 1 72 ? 36.594 13.477 -31.793 1.00 59.56 72 SER A N 1
ATOM 586 C CA . SER A 1 72 ? 37.101 14.401 -30.776 1.00 59.56 72 SER A CA 1
ATOM 587 C C . SER A 1 72 ? 35.932 14.896 -29.926 1.00 59.56 72 SER A C 1
ATOM 589 O O . SER A 1 72 ? 34.925 15.339 -30.477 1.00 59.56 72 SER A O 1
ATOM 591 N N . ASP A 1 73 ? 36.072 14.843 -28.601 1.00 60.72 73 ASP A N 1
ATOM 592 C CA . ASP A 1 73 ? 35.146 15.453 -27.640 1.00 60.72 73 ASP A CA 1
ATOM 593 C C . ASP A 1 73 ? 35.327 16.979 -27.700 1.00 60.72 73 ASP A C 1
ATOM 595 O O . ASP A 1 73 ? 35.942 17.601 -26.839 1.00 60.72 73 ASP A O 1
ATOM 599 N N . SER A 1 74 ? 34.945 17.592 -28.821 1.00 55.50 74 SER A N 1
ATOM 600 C CA . SER A 1 74 ? 35.029 19.036 -28.994 1.00 55.50 74 SER A CA 1
ATOM 601 C C . SER A 1 74 ? 33.900 19.679 -28.204 1.00 55.50 74 SER A C 1
ATOM 603 O O . SER A 1 74 ? 32.810 19.879 -28.731 1.00 55.50 74 SER A O 1
ATOM 605 N N . ASP A 1 75 ? 34.191 19.912 -26.926 1.00 55.53 75 ASP A N 1
ATOM 606 C CA . ASP A 1 75 ? 33.771 21.031 -26.081 1.00 55.53 75 ASP A CA 1
ATOM 607 C C . ASP A 1 75 ? 32.567 21.819 -26.633 1.00 55.53 75 ASP A C 1
ATOM 609 O O . ASP A 1 75 ? 32.675 22.961 -27.084 1.00 55.53 75 ASP A O 1
ATOM 613 N N . ILE A 1 76 ? 31.373 21.219 -26.574 1.00 57.66 76 ILE A N 1
ATOM 614 C CA . ILE A 1 76 ? 30.116 21.977 -26.621 1.00 57.66 76 ILE A CA 1
ATOM 615 C C . ILE A 1 76 ? 29.902 22.537 -25.207 1.00 57.66 76 ILE A C 1
ATOM 617 O O . ILE A 1 76 ? 28.948 22.225 -24.493 1.00 57.66 76 ILE A O 1
ATOM 621 N N . GLY A 1 77 ? 30.870 23.353 -24.788 1.00 54.22 77 GLY A N 1
ATOM 622 C CA . GLY A 1 77 ? 30.812 24.219 -23.634 1.00 54.22 77 GLY A CA 1
ATOM 623 C C . GLY A 1 77 ? 29.729 25.262 -23.866 1.00 54.22 77 GLY A C 1
ATOM 624 O O . GLY A 1 77 ? 29.880 26.202 -24.648 1.00 54.22 77 GLY A O 1
ATOM 625 N N . ILE A 1 78 ? 28.613 25.048 -23.176 1.00 55.31 78 ILE A N 1
ATOM 626 C CA . ILE A 1 78 ? 27.523 25.978 -22.884 1.00 55.31 78 ILE A CA 1
ATOM 627 C C . ILE A 1 78 ? 28.027 27.441 -22.855 1.00 55.31 78 ILE A C 1
ATOM 629 O O . ILE A 1 78 ? 28.509 27.931 -21.834 1.00 55.31 78 ILE A O 1
ATOM 633 N N . HIS A 1 79 ? 27.873 28.179 -23.960 1.00 52.06 79 HIS A N 1
ATOM 634 C CA . HIS A 1 79 ? 27.966 29.644 -23.971 1.00 52.06 79 HIS A CA 1
ATOM 635 C C . HIS A 1 79 ? 26.696 30.213 -23.336 1.00 52.06 79 HIS A C 1
ATOM 637 O O . HIS A 1 79 ? 25.740 30.584 -24.013 1.00 52.06 79 HIS A O 1
ATOM 643 N N . GLY A 1 80 ? 26.661 30.221 -22.005 1.00 57.00 80 GLY A N 1
ATOM 644 C CA . GLY A 1 80 ? 25.455 30.545 -21.255 1.00 57.00 80 GLY A CA 1
ATOM 645 C C . GLY A 1 80 ? 25.696 31.236 -19.923 1.00 57.00 80 GLY A C 1
ATOM 646 O O . GLY A 1 80 ? 25.026 30.867 -18.964 1.00 57.00 80 GLY A O 1
ATOM 647 N N . ARG A 1 81 ? 26.607 32.222 -19.828 1.00 55.84 81 ARG A N 1
ATOM 648 C CA . ARG A 1 81 ? 26.553 33.235 -18.749 1.00 55.84 81 ARG A CA 1
ATOM 649 C C . ARG A 1 81 ? 27.451 34.464 -18.980 1.00 55.84 81 ARG A C 1
ATOM 651 O O . ARG A 1 81 ? 28.490 34.596 -18.350 1.00 55.84 81 ARG A O 1
ATOM 658 N N . SER A 1 82 ? 26.983 35.418 -19.783 1.00 55.38 82 SER A N 1
ATOM 659 C CA . SER A 1 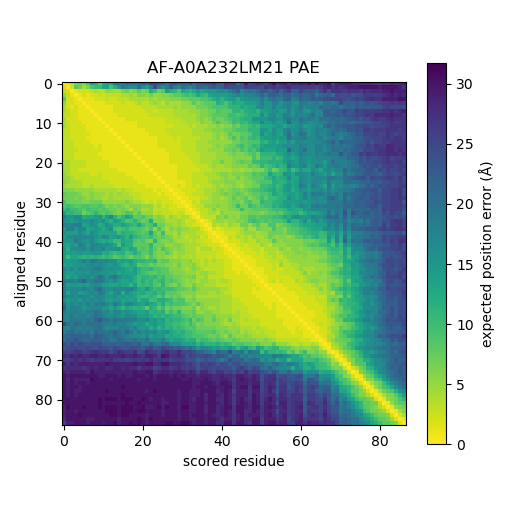82 ? 27.434 36.819 -19.703 1.00 55.38 82 SER A CA 1
ATOM 660 C C . SER A 1 82 ? 26.254 37.706 -19.310 1.00 55.38 82 SER A C 1
ATOM 662 O O . SER A 1 82 ? 25.558 38.248 -20.162 1.00 55.38 82 SER A O 1
ATOM 664 N N . ARG A 1 83 ? 25.993 37.815 -18.004 1.00 57.41 83 ARG A N 1
ATOM 665 C CA . ARG A 1 83 ? 25.272 38.941 -17.387 1.00 57.41 83 ARG A CA 1
ATOM 666 C C . ARG A 1 83 ? 25.765 39.105 -15.957 1.00 57.41 83 ARG A C 1
ATOM 668 O O . ARG A 1 83 ? 25.573 38.198 -15.151 1.00 57.41 83 ARG A O 1
ATOM 675 N N . GLY A 1 84 ? 26.352 40.261 -15.663 1.00 53.69 84 GLY A N 1
ATOM 676 C CA . GLY A 1 84 ? 26.663 40.671 -14.294 1.00 53.69 84 GLY A CA 1
ATOM 677 C C . GLY A 1 84 ? 28.004 41.377 -14.115 1.00 53.69 84 GLY A C 1
ATOM 678 O O . GLY A 1 84 ? 28.734 41.029 -13.197 1.00 53.69 84 GLY A O 1
ATOM 679 N N . GLN A 1 85 ? 28.335 42.347 -14.968 1.00 51.66 85 GLN A N 1
ATOM 680 C CA . GLN A 1 85 ? 29.272 43.415 -14.614 1.00 51.66 85 GLN A CA 1
ATOM 681 C C . GLN A 1 85 ? 28.713 44.728 -15.152 1.00 51.66 85 GLN A C 1
ATOM 683 O O . GLN A 1 85 ? 28.987 45.073 -16.290 1.00 51.66 85 GLN A O 1
ATOM 688 N N . GLU A 1 86 ? 27.915 45.414 -14.339 1.00 49.53 86 GLU A N 1
ATOM 689 C CA . GLU A 1 86 ? 27.827 46.876 -14.347 1.00 49.53 86 GLU A CA 1
ATOM 690 C C . GLU A 1 86 ? 27.657 47.306 -12.883 1.00 49.53 86 GLU A C 1
ATOM 692 O O . GLU A 1 86 ? 26.626 47.060 -12.253 1.00 49.53 86 GLU A O 1
ATOM 697 N N . THR A 1 87 ? 28.745 47.845 -12.340 1.00 49.81 87 THR A N 1
ATOM 698 C CA . THR A 1 87 ? 28.800 48.762 -11.196 1.00 49.81 87 THR A CA 1
ATOM 699 C C . THR A 1 87 ? 29.287 50.091 -11.729 1.00 49.81 87 THR A C 1
ATOM 701 O O . THR A 1 87 ? 30.255 50.029 -12.525 1.00 49.81 87 THR A O 1
#

InterPro domains:
  IPR031568 Protein Pet117, mitochondrial [PF15786] (4-69)
  IPR031568 Protein Pet117, mitochondrial [PTHR28163] (1-74)

Foldseek 3Di:
DDPVVVVVVVVVVVVVVVVVVVVVVVVVVVVVVVVVVVVVVVVVVVVVVVVVVVVVVVVVVVVVVCVVDVDDPPDPPPPPDDDDDDD

Mean predicted aligned error: 13.76 Å

Secondary structure (DSSP, 8-state):
--HHHHHHHHHHHHHHHHHHHHHHHHHHHHHHHHHHHHHHHHHHHHHHHHHHHHHHHHHHHHHHHHHH-------------------

Sequence (87 aa):
MSRASKVTLSATALVTTGIIYLVHWAQEAERVAMHAGVERDMEKQRIKQERQADFELQKRLEQE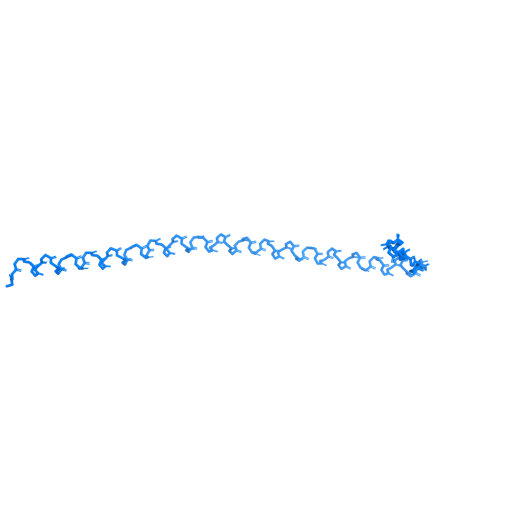YRKIQHVSDSDIGIHGRSRGQET

Solvent-accessible surface area (backbone atoms only — not comparable to full-atom values): 5299 Å² total; per-residue (Å²): 132,59,72,66,60,52,50,53,53,53,50,52,52,51,51,52,53,48,51,55,51,52,51,54,54,50,51,54,55,50,52,56,52,48,56,60,48,52,54,54,51,52,52,52,51,53,55,50,52,53,54,50,52,52,50,52,50,51,54,51,51,50,55,5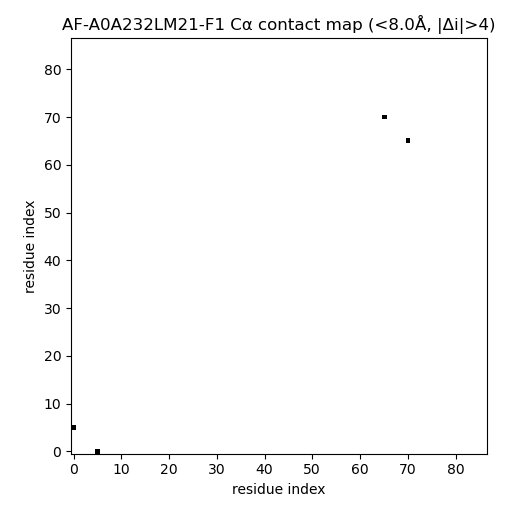8,51,49,76,79,42,90,77,76,88,74,76,84,69,78,91,76,83,94,83,90,85,86,132

Radius of gyration: 33.61 Å; Cα contacts (8 Å, |Δi|>4): 2; chains: 1; bounding box: 66×58×77 Å

Organism: NCBI:txid519963

pLDDT: mean 82.44, std 15.44, range [49.53, 98.56]